Protein AF-A0A7Y3CCX9-F1 (afdb_monomer_lite)

Radius of gyration: 43.21 Å; chains: 1; bounding box: 87×87×78 Å

pLDDT: mean 81.94, std 10.01, range [52.38, 94.69]

Foldseek 3Di:
DDVVVVVVVCVVCVVVVPPDDDPPCPVVVVVVVVVVVVCPPCPDDPPVVVVVVVVVVVVVVCVVVVVVVCPDDLLVVCCVLPVPLVVLVVVVVVVVVVVLVVLVVDDDPVSVVVSVVVVVLVVVLVVLLVVLSVCVSVPHDSVVSVVVSVVSSVVD

Sequence (156 aa):
MKDHDLEILFKKIVPELDREEPMAGHQARFLDKLNSENRRKTGGVSWWKPLAIAASILLMFGLFLGNFSQVLTPDATLADIAPEVTNTEVYFAGVIQEQLSLLQKEDTPEAKKLVADAMDQLAYLEADYNQMRTDLLQGGDYKIILSAMVQNFQMR

Structure (mmCIF, N/CA/C/O backbone):
data_AF-A0A7Y3CCX9-F1
#
_entry.id   AF-A0A7Y3CCX9-F1
#
loop_
_atom_site.group_PDB
_atom_site.id
_atom_site.type_symbol
_atom_site.label_atom_id
_atom_site.label_alt_id
_atom_site.label_comp_id
_atom_site.label_asym_id
_atom_site.label_entity_id
_atom_site.label_seq_id
_atom_site.pdbx_PDB_ins_code
_atom_site.Cartn_x
_atom_site.Cartn_y
_atom_site.Cartn_z
_atom_site.occupancy
_atom_site.B_iso_or_equiv
_atom_site.auth_seq_id
_atom_site.auth_comp_id
_atom_site.auth_asym_id
_atom_site.auth_atom_id
_atom_site.pdbx_PDB_model_num
ATOM 1 N N . MET A 1 1 ? 57.073 -33.901 -34.080 1.00 52.38 1 MET A N 1
ATOM 2 C CA . MET A 1 1 ? 57.775 -35.143 -34.467 1.00 52.38 1 MET A CA 1
ATOM 3 C C . MET A 1 1 ? 58.059 -35.015 -35.946 1.00 52.38 1 MET A C 1
ATOM 5 O O . MET A 1 1 ? 57.142 -34.652 -36.671 1.00 52.38 1 MET A O 1
ATOM 9 N N . LYS A 1 2 ? 59.329 -35.096 -36.347 1.00 58.94 2 LYS A N 1
ATOM 10 C CA . LYS A 1 2 ? 59.740 -34.817 -37.732 1.00 58.94 2 LYS A CA 1
ATOM 11 C C . LYS A 1 2 ? 59.440 -36.065 -38.569 1.00 58.94 2 LYS A C 1
ATOM 13 O O . LYS A 1 2 ? 59.619 -37.161 -38.053 1.00 58.94 2 LYS A O 1
ATOM 18 N N . ASP A 1 3 ? 59.033 -35.922 -39.832 1.00 68.25 3 ASP A N 1
ATOM 19 C CA . ASP A 1 3 ? 58.729 -37.055 -40.737 1.00 68.25 3 ASP A CA 1
ATOM 20 C C . ASP A 1 3 ? 59.848 -38.113 -40.785 1.00 68.25 3 ASP A C 1
ATOM 22 O O . ASP A 1 3 ? 59.603 -39.306 -40.950 1.00 68.25 3 ASP A O 1
ATOM 26 N N . HIS A 1 4 ? 61.084 -37.677 -40.536 1.00 65.12 4 HIS A N 1
ATOM 27 C CA . HIS A 1 4 ? 62.266 -38.522 -40.421 1.00 65.12 4 HIS A CA 1
ATOM 28 C C . HIS A 1 4 ? 62.171 -39.585 -39.309 1.00 65.12 4 HIS A C 1
ATOM 30 O O . HIS A 1 4 ? 62.661 -40.697 -39.486 1.00 65.12 4 HIS A O 1
ATOM 36 N N . ASP A 1 5 ? 61.504 -39.286 -38.190 1.00 79.56 5 ASP A N 1
ATOM 37 C CA . ASP A 1 5 ? 61.336 -40.230 -37.077 1.00 79.56 5 ASP A CA 1
ATOM 38 C C . ASP A 1 5 ? 60.395 -41.384 -37.466 1.00 79.56 5 ASP A C 1
ATOM 40 O O . ASP A 1 5 ? 60.627 -42.536 -37.098 1.00 79.56 5 ASP A O 1
ATOM 44 N N . LEU A 1 6 ? 59.351 -41.091 -38.252 1.00 82.44 6 LEU A N 1
ATOM 45 C CA . LEU A 1 6 ? 58.406 -42.096 -38.750 1.00 82.44 6 LEU A CA 1
ATOM 46 C C . LEU A 1 6 ? 59.052 -43.006 -39.794 1.00 82.44 6 LEU A C 1
ATOM 48 O O . LEU A 1 6 ? 58.834 -44.216 -39.761 1.00 82.44 6 LEU A O 1
ATOM 52 N N . GLU A 1 7 ? 59.873 -42.450 -40.687 1.00 82.56 7 GLU A N 1
ATOM 53 C CA . GLU A 1 7 ? 60.576 -43.235 -41.705 1.00 82.56 7 GLU A CA 1
ATOM 54 C C . GLU A 1 7 ? 61.563 -44.229 -41.069 1.00 82.56 7 GLU A C 1
ATOM 56 O O . GLU A 1 7 ? 61.651 -45.386 -41.490 1.00 82.56 7 GLU A O 1
ATOM 61 N N . ILE A 1 8 ? 62.263 -43.806 -40.010 1.00 85.06 8 ILE A N 1
ATOM 62 C CA . ILE A 1 8 ? 63.173 -44.666 -39.241 1.00 85.06 8 ILE A CA 1
ATOM 63 C C . ILE A 1 8 ? 62.398 -45.785 -38.534 1.00 85.06 8 ILE A C 1
ATOM 65 O O . ILE A 1 8 ? 62.817 -46.945 -38.578 1.00 85.06 8 ILE A O 1
ATOM 69 N N . LEU A 1 9 ? 61.258 -45.465 -37.913 1.00 83.88 9 LEU A N 1
ATOM 70 C CA . LEU A 1 9 ? 60.401 -46.463 -37.269 1.00 83.88 9 LEU A CA 1
ATOM 71 C C . LEU A 1 9 ? 59.870 -47.486 -38.278 1.00 83.88 9 LEU A C 1
ATOM 73 O O . LEU A 1 9 ? 59.980 -48.687 -38.036 1.00 83.88 9 LEU A O 1
ATOM 77 N N . PHE A 1 10 ? 59.368 -47.040 -39.431 1.00 85.56 10 PHE A N 1
ATOM 78 C CA . PHE A 1 10 ? 58.880 -47.943 -40.474 1.00 85.56 10 PHE A CA 1
ATOM 79 C C . PHE A 1 10 ? 59.986 -48.856 -41.009 1.00 85.56 10 PHE A C 1
ATOM 81 O O . PHE A 1 10 ? 59.784 -50.066 -41.072 1.00 85.56 10 PHE A O 1
ATOM 88 N N . LYS A 1 11 ? 61.181 -48.326 -41.309 1.00 83.88 11 LYS A N 1
ATOM 89 C CA . LYS A 1 11 ? 62.324 -49.149 -41.757 1.00 83.88 11 LYS A CA 1
ATOM 90 C C . LYS A 1 11 ? 62.719 -50.223 -40.743 1.00 83.88 11 LYS A C 1
ATOM 92 O O . LYS A 1 11 ? 63.181 -51.287 -41.143 1.00 83.88 11 LYS A O 1
ATOM 97 N N . LYS A 1 12 ? 62.534 -49.956 -39.447 1.00 84.75 12 LYS A N 1
ATOM 98 C CA . LYS A 1 12 ? 62.812 -50.921 -38.379 1.00 84.75 12 LYS A CA 1
ATOM 99 C C . LYS A 1 12 ? 61.725 -51.995 -38.250 1.00 84.75 12 LYS A C 1
ATOM 101 O O . LYS A 1 12 ? 62.056 -53.130 -37.935 1.00 84.75 12 LYS A O 1
ATOM 106 N N . ILE A 1 13 ? 60.460 -51.639 -38.482 1.00 83.19 13 ILE A N 1
ATOM 107 C CA . ILE A 1 13 ? 59.295 -52.501 -38.216 1.00 83.19 13 ILE A CA 1
ATOM 108 C C . ILE A 1 13 ? 58.905 -53.356 -39.433 1.00 83.19 13 ILE A C 1
ATOM 110 O O . ILE A 1 13 ? 58.508 -54.502 -39.260 1.00 83.19 13 ILE A O 1
ATOM 114 N N . VAL A 1 14 ? 59.036 -52.844 -40.662 1.00 81.75 14 VAL A N 1
ATOM 115 C CA . VAL A 1 14 ? 58.663 -53.567 -41.899 1.00 81.75 14 VAL A CA 1
ATOM 116 C C . VAL A 1 14 ? 59.258 -54.986 -41.983 1.00 81.75 14 VAL A C 1
ATOM 118 O O . VAL A 1 14 ? 58.497 -55.910 -42.262 1.00 81.75 14 VAL A O 1
ATOM 121 N N . PRO A 1 15 ? 60.547 -55.221 -41.658 1.00 81.06 15 PRO A N 1
ATOM 122 C CA . PRO A 1 15 ? 61.118 -56.570 -41.677 1.00 81.06 15 PRO A CA 1
ATOM 123 C C . PRO A 1 15 ? 60.478 -57.538 -40.669 1.00 81.06 15 PRO A C 1
ATOM 125 O O . PRO A 1 15 ? 60.575 -58.751 -40.834 1.00 81.06 15 PRO A O 1
ATOM 128 N N . GLU A 1 16 ? 59.860 -57.022 -39.601 1.00 78.44 16 GLU A N 1
ATOM 129 C CA . GLU A 1 16 ? 59.159 -57.821 -38.590 1.00 78.44 16 GLU A CA 1
ATOM 130 C C . GLU A 1 16 ? 57.691 -58.084 -38.958 1.00 78.44 16 GLU A C 1
ATOM 132 O O . GLU A 1 16 ? 57.121 -59.066 -38.481 1.00 78.44 16 GLU A O 1
ATOM 137 N N . LEU A 1 17 ? 57.089 -57.237 -39.803 1.00 76.31 17 LEU A N 1
ATOM 138 C CA . LEU A 1 17 ? 55.698 -57.367 -40.250 1.00 76.31 17 LEU A CA 1
ATOM 139 C C . LEU A 1 17 ? 55.523 -58.440 -41.332 1.00 76.31 17 LEU A C 1
ATOM 141 O O . LEU A 1 17 ? 54.512 -59.136 -41.323 1.00 76.31 17 LEU A O 1
ATOM 145 N N . ASP A 1 18 ? 56.518 -58.632 -42.200 1.00 73.50 18 ASP A N 1
ATOM 146 C CA . ASP A 1 18 ? 56.492 -59.616 -43.300 1.00 73.50 18 ASP A CA 1
ATOM 147 C C . ASP A 1 18 ? 56.848 -61.050 -42.849 1.00 73.50 18 ASP A C 1
ATOM 149 O O . ASP A 1 18 ? 57.509 -61.809 -43.559 1.00 73.50 18 ASP A O 1
ATOM 153 N N . ARG A 1 19 ? 56.438 -61.448 -41.637 1.00 77.50 19 ARG A N 1
ATOM 154 C CA . ARG A 1 19 ? 56.675 -62.812 -41.125 1.00 77.50 19 ARG A CA 1
ATOM 155 C C . ARG A 1 19 ? 55.607 -63.816 -41.542 1.00 77.50 19 ARG A C 1
ATOM 157 O O . ARG A 1 19 ? 55.938 -64.975 -41.775 1.00 77.50 19 ARG A O 1
ATOM 164 N N . GLU A 1 20 ? 54.347 -63.394 -41.600 1.00 80.88 20 GLU A N 1
ATOM 165 C CA . GLU A 1 20 ? 53.208 -64.278 -41.852 1.00 80.88 20 GLU A CA 1
ATOM 166 C C . GLU A 1 20 ? 52.138 -63.573 -42.690 1.00 80.88 20 GLU A C 1
ATOM 168 O O . GLU A 1 20 ? 51.823 -62.404 -42.468 1.00 80.88 20 GLU A O 1
ATOM 173 N N . GLU A 1 21 ? 51.534 -64.306 -43.626 1.00 81.81 21 GLU A N 1
ATOM 174 C CA . GLU A 1 21 ? 50.381 -63.824 -44.385 1.00 81.81 21 GLU A CA 1
ATOM 175 C C . GLU A 1 21 ? 49.067 -64.140 -43.651 1.00 81.81 21 GLU A C 1
ATOM 177 O O . GLU A 1 21 ? 48.923 -65.202 -43.034 1.00 81.81 21 GLU A O 1
ATOM 182 N N . PRO A 1 22 ? 48.060 -63.252 -43.721 1.00 85.06 22 PRO A N 1
ATOM 183 C CA . PRO A 1 22 ? 46.769 -63.518 -43.112 1.00 85.06 22 PRO A CA 1
ATOM 184 C C . PRO A 1 22 ? 46.084 -64.717 -43.779 1.00 85.06 22 PRO A C 1
ATOM 186 O O . PRO A 1 22 ? 46.143 -64.902 -44.993 1.00 85.06 22 PRO A O 1
ATOM 189 N N . MET A 1 23 ? 45.337 -65.495 -42.988 1.00 87.12 23 MET A N 1
ATOM 190 C CA . MET A 1 23 ? 44.528 -66.595 -43.523 1.00 87.12 23 MET A CA 1
ATOM 191 C C . MET A 1 23 ? 43.589 -66.106 -44.633 1.00 87.12 23 MET A C 1
ATOM 193 O O . MET A 1 23 ? 42.998 -65.021 -44.531 1.00 87.12 23 MET A O 1
ATOM 197 N N . ALA A 1 24 ? 43.359 -66.963 -45.631 1.00 89.88 24 ALA A N 1
ATOM 198 C CA . ALA A 1 24 ? 42.424 -66.698 -46.717 1.00 89.88 24 ALA A CA 1
ATOM 199 C C . ALA A 1 24 ? 41.069 -66.162 -46.200 1.00 89.88 24 ALA A C 1
ATOM 201 O O . ALA A 1 24 ? 40.533 -66.582 -45.165 1.00 89.88 24 ALA A O 1
ATOM 202 N N . GLY A 1 25 ? 40.526 -65.167 -46.906 1.00 90.06 25 GLY A N 1
ATOM 203 C CA . GLY A 1 25 ? 39.260 -64.518 -46.549 1.00 90.06 25 GLY A CA 1
ATOM 204 C C . GLY A 1 25 ? 39.336 -63.491 -45.409 1.00 90.06 25 GLY A C 1
ATOM 205 O O . GLY A 1 25 ? 38.292 -63.009 -44.972 1.00 90.06 25 GLY A O 1
ATOM 206 N N . HIS A 1 26 ? 40.530 -63.117 -44.930 1.00 92.56 26 HIS A N 1
ATOM 207 C CA . HIS A 1 26 ? 40.707 -62.066 -43.916 1.00 92.56 26 HIS A CA 1
ATOM 208 C C . HIS A 1 26 ? 40.011 -60.747 -44.287 1.00 92.56 26 HIS A C 1
ATOM 210 O O . HIS A 1 26 ? 39.270 -60.197 -43.475 1.00 92.56 26 H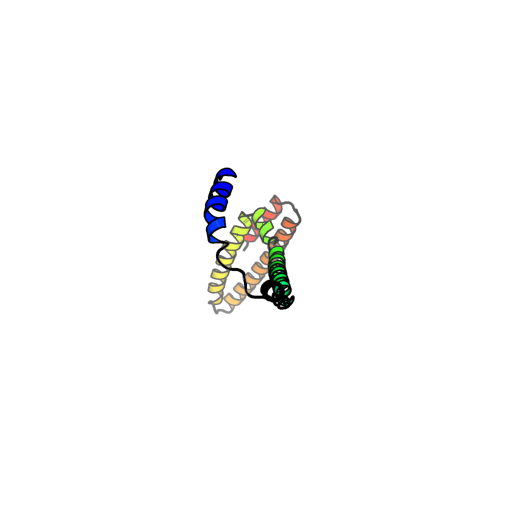IS A O 1
ATOM 216 N N . GLN A 1 27 ? 40.181 -60.276 -45.527 1.00 91.75 27 GLN A N 1
ATOM 217 C CA . GLN A 1 27 ? 39.561 -59.034 -46.002 1.00 91.75 27 GLN A CA 1
ATOM 218 C C . GLN A 1 27 ? 38.028 -59.074 -45.911 1.00 91.75 27 GLN A C 1
ATOM 220 O O . GLN A 1 27 ? 37.414 -58.097 -45.490 1.00 91.75 27 GLN A O 1
ATOM 225 N N . ALA A 1 28 ? 37.411 -60.211 -46.248 1.00 93.06 28 ALA A N 1
ATOM 226 C CA . ALA A 1 28 ? 35.963 -60.376 -46.161 1.00 93.06 28 ALA A CA 1
ATOM 227 C C . ALA A 1 28 ? 35.474 -60.307 -44.704 1.00 93.06 28 ALA A C 1
ATOM 229 O O . ALA A 1 28 ? 34.527 -59.581 -44.412 1.00 93.06 28 ALA A O 1
ATOM 230 N N . ARG A 1 29 ? 36.163 -60.988 -43.773 1.00 92.19 29 ARG A N 1
ATOM 231 C CA . ARG A 1 29 ? 35.840 -60.933 -42.332 1.00 92.19 29 ARG A CA 1
ATOM 232 C C . ARG A 1 29 ? 36.049 -59.538 -41.741 1.00 92.19 29 ARG A C 1
ATOM 234 O O . ARG A 1 29 ? 35.266 -59.105 -40.901 1.00 92.19 29 ARG A O 1
ATOM 241 N N . PHE A 1 30 ? 37.093 -58.834 -42.179 1.00 91.94 30 PHE A N 1
ATOM 242 C CA . PHE A 1 30 ? 37.361 -57.461 -41.757 1.00 91.94 30 PHE A CA 1
ATOM 243 C C . PHE A 1 30 ? 36.244 -56.510 -42.203 1.00 91.94 30 PHE A C 1
ATOM 245 O O . PHE A 1 30 ? 35.728 -55.753 -41.384 1.00 91.94 30 PHE A O 1
ATOM 252 N N . LEU A 1 31 ? 35.830 -56.588 -43.472 1.00 90.31 31 LEU A N 1
ATOM 253 C CA . LEU A 1 31 ? 34.732 -55.778 -44.009 1.00 90.31 31 LEU A CA 1
ATOM 254 C C . LEU A 1 31 ? 33.402 -56.074 -43.312 1.00 90.31 31 LEU A C 1
ATOM 256 O O . LEU A 1 31 ? 32.663 -55.144 -42.992 1.00 90.31 31 LEU A O 1
ATOM 260 N N . ASP A 1 32 ? 33.106 -57.344 -43.042 1.00 91.00 32 ASP A N 1
ATOM 261 C CA . ASP A 1 32 ? 31.891 -57.731 -42.322 1.00 91.00 32 AS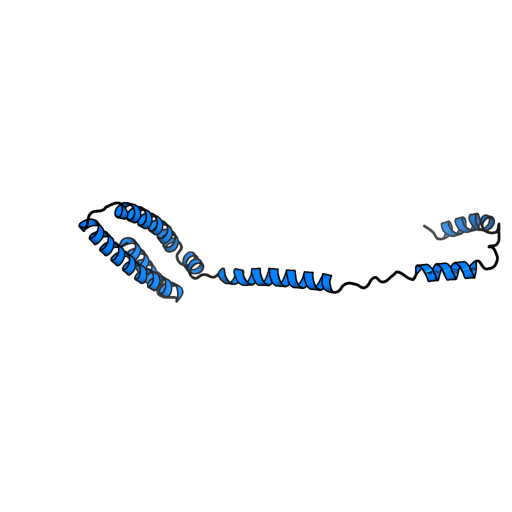P A CA 1
ATOM 262 C C . ASP A 1 32 ? 31.878 -57.158 -40.895 1.00 91.00 32 ASP A C 1
ATOM 264 O O . ASP A 1 32 ? 30.917 -56.497 -40.490 1.00 91.00 32 ASP A O 1
ATOM 268 N N . LYS A 1 33 ? 32.999 -57.276 -40.166 1.00 87.19 33 LYS A N 1
ATOM 269 C CA . LYS A 1 33 ? 33.137 -56.698 -38.822 1.00 87.19 33 LYS A CA 1
ATOM 270 C C . LYS A 1 33 ? 33.011 -55.171 -38.838 1.00 87.19 33 LYS A C 1
ATOM 272 O O . LYS A 1 33 ? 32.243 -54.628 -38.042 1.00 87.19 33 LYS A O 1
ATOM 277 N N . LEU A 1 34 ? 33.682 -54.490 -39.771 1.00 86.00 34 LEU A N 1
ATOM 278 C CA . LEU A 1 34 ? 33.627 -53.030 -39.927 1.00 86.00 34 LEU A CA 1
ATOM 279 C C . LEU A 1 34 ? 32.195 -52.531 -40.187 1.00 86.00 34 LEU A C 1
ATOM 281 O O . LEU A 1 34 ? 31.760 -51.520 -39.631 1.00 86.00 34 LEU A O 1
ATOM 285 N N . ASN A 1 35 ? 31.440 -53.258 -41.008 1.00 82.88 35 ASN A N 1
ATOM 286 C CA . ASN A 1 35 ? 30.054 -52.920 -41.320 1.00 82.88 35 ASN A CA 1
ATOM 287 C C . ASN A 1 35 ? 29.085 -53.281 -40.182 1.00 82.88 35 ASN A C 1
ATOM 289 O O . ASN A 1 35 ? 28.045 -52.634 -40.033 1.00 82.88 35 ASN A O 1
ATOM 293 N N . SER A 1 36 ? 29.413 -54.283 -39.362 1.00 76.94 36 SER A N 1
ATOM 294 C CA . SER A 1 36 ? 28.603 -54.671 -38.203 1.00 76.94 36 SER A CA 1
ATOM 295 C C . SER A 1 36 ? 28.672 -53.649 -37.057 1.00 76.94 36 SER A C 1
ATOM 297 O O . SER A 1 36 ? 27.637 -53.331 -36.468 1.00 76.94 36 SER A O 1
ATOM 299 N N . GLU A 1 37 ? 29.842 -53.054 -36.792 1.00 67.75 37 GLU A N 1
ATOM 300 C CA . GLU A 1 37 ? 30.020 -52.061 -35.717 1.00 67.75 37 GLU A CA 1
ATOM 301 C C . GLU A 1 37 ? 29.442 -50.676 -36.056 1.00 67.75 37 GLU A C 1
ATOM 303 O O . GLU A 1 37 ? 29.051 -49.928 -35.158 1.00 67.75 37 GLU A O 1
ATOM 308 N N . ASN A 1 38 ? 29.286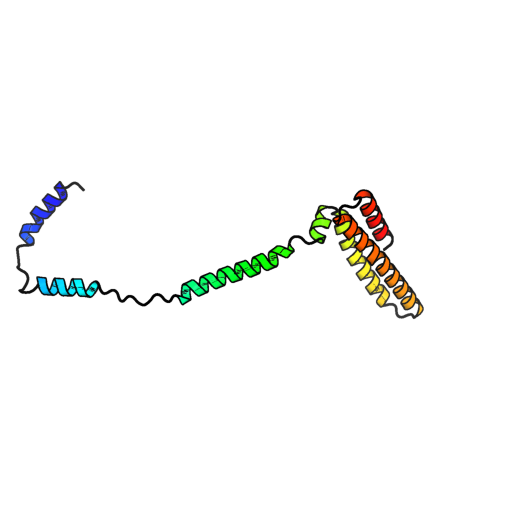 -50.345 -37.343 1.00 61.38 38 ASN A N 1
ATOM 309 C CA . ASN A 1 38 ? 28.642 -49.096 -37.770 1.00 61.38 38 ASN A CA 1
ATOM 310 C C . ASN A 1 38 ? 27.118 -49.073 -37.566 1.00 61.38 38 ASN A C 1
ATOM 312 O O . ASN A 1 38 ? 26.486 -48.027 -37.725 1.00 61.38 38 ASN A O 1
ATOM 316 N N . ARG A 1 39 ? 26.501 -50.182 -37.143 1.00 61.12 39 ARG A N 1
ATOM 317 C CA . ARG A 1 39 ? 25.095 -50.193 -36.722 1.00 61.12 39 ARG A CA 1
ATOM 318 C C . ARG A 1 39 ? 24.979 -49.825 -35.245 1.00 61.12 39 ARG A C 1
ATOM 320 O O . ARG A 1 39 ? 24.596 -50.645 -34.410 1.00 61.12 39 ARG A O 1
ATOM 327 N N . ARG A 1 40 ? 25.259 -48.564 -34.901 1.00 61.59 40 ARG A N 1
ATOM 328 C CA . ARG A 1 40 ? 24.801 -48.023 -33.612 1.00 61.59 40 ARG A CA 1
ATOM 329 C C . ARG A 1 40 ? 23.280 -48.146 -33.585 1.00 61.59 40 ARG A C 1
ATOM 331 O O . ARG A 1 40 ? 22.606 -47.580 -34.441 1.00 61.59 40 ARG A O 1
ATOM 338 N N . LYS A 1 41 ? 22.727 -48.894 -32.625 1.00 61.81 41 LYS A N 1
ATOM 339 C CA . LYS A 1 41 ? 21.277 -48.931 -32.402 1.00 61.81 41 LYS A CA 1
ATOM 340 C C . LYS A 1 41 ? 20.822 -47.504 -32.101 1.00 61.81 41 LYS A C 1
ATOM 342 O O . LYS A 1 41 ? 21.069 -46.996 -31.010 1.00 61.81 41 LYS A O 1
ATOM 347 N N . THR A 1 42 ? 20.178 -46.848 -33.060 1.00 58.16 42 THR A N 1
ATOM 348 C CA . THR A 1 42 ? 19.516 -45.562 -32.845 1.00 58.16 42 THR A CA 1
ATOM 349 C C . THR A 1 42 ? 18.267 -45.827 -32.014 1.00 58.16 42 THR A C 1
ATOM 351 O O . THR A 1 42 ? 17.175 -46.020 -32.547 1.00 58.16 42 THR A O 1
ATOM 354 N N . GLY A 1 43 ? 18.430 -45.922 -30.693 1.00 63.09 43 GLY A N 1
ATOM 355 C CA . GLY A 1 43 ? 17.296 -45.855 -29.780 1.00 63.09 43 GLY A CA 1
ATOM 356 C C . GLY A 1 43 ? 16.584 -44.529 -30.024 1.00 63.09 43 GLY A C 1
ATOM 357 O O . GLY A 1 43 ? 17.214 -43.477 -29.933 1.00 63.09 43 GLY A O 1
ATOM 358 N N . GLY A 1 44 ? 15.310 -44.588 -30.417 1.00 64.62 44 GLY A N 1
ATOM 359 C CA . GLY A 1 44 ? 14.529 -43.411 -30.785 1.00 64.62 44 GLY A CA 1
ATOM 360 C C . GLY A 1 44 ? 14.594 -42.346 -29.693 1.00 64.62 44 GLY A C 1
ATOM 361 O O . GLY A 1 44 ? 14.343 -42.625 -28.519 1.00 64.62 44 GLY A O 1
ATOM 362 N N . VAL A 1 45 ? 14.961 -41.122 -30.072 1.00 67.56 45 VAL A N 1
ATOM 363 C CA . VAL A 1 45 ? 14.985 -39.994 -29.141 1.00 67.56 45 VAL A CA 1
ATOM 364 C C . VAL A 1 45 ? 13.545 -39.710 -28.722 1.00 67.56 45 VAL A C 1
ATOM 366 O O . VAL A 1 45 ? 12.705 -39.352 -29.544 1.00 67.56 45 VAL A O 1
ATOM 369 N N . SER A 1 46 ? 13.247 -39.900 -27.437 1.00 75.56 46 SER A N 1
ATOM 370 C CA . SER A 1 46 ? 11.918 -39.635 -26.889 1.00 75.56 46 SER A CA 1
ATOM 371 C C . SER A 1 46 ? 11.680 -38.126 -26.805 1.00 75.56 46 SER A C 1
ATOM 373 O O . SER A 1 46 ? 12.173 -37.458 -25.893 1.00 75.56 46 SER A O 1
ATOM 375 N N . TRP A 1 47 ? 10.911 -37.597 -27.759 1.00 81.50 47 TRP A N 1
ATOM 376 C CA . TRP A 1 47 ? 10.510 -36.184 -27.863 1.00 81.50 47 TRP A CA 1
ATOM 377 C C . TRP A 1 47 ? 9.729 -35.656 -26.648 1.00 81.50 47 TRP A C 1
ATOM 379 O O . TRP A 1 47 ? 9.600 -34.449 -26.467 1.00 81.50 47 TRP A O 1
ATOM 389 N N . TRP A 1 48 ? 9.272 -36.542 -25.764 1.00 80.31 48 TRP A N 1
ATOM 390 C CA . TRP A 1 48 ? 8.589 -36.178 -24.525 1.00 80.31 48 TRP A CA 1
ATOM 391 C C . TRP A 1 48 ? 9.520 -35.512 -23.507 1.00 80.31 48 TRP A C 1
ATOM 393 O O . TRP A 1 48 ? 9.091 -34.633 -22.764 1.00 80.31 48 TRP A O 1
ATOM 403 N N . LYS A 1 49 ? 10.808 -35.884 -23.491 1.00 82.19 49 LYS A N 1
ATOM 404 C CA . LYS A 1 49 ? 11.796 -35.315 -22.560 1.00 82.19 49 LYS A CA 1
ATOM 405 C C . LYS A 1 49 ? 12.056 -33.818 -22.801 1.00 82.19 49 LYS A C 1
ATOM 407 O O . LYS A 1 49 ? 11.921 -33.059 -21.845 1.00 82.19 49 LYS A O 1
ATOM 412 N N . PRO A 1 50 ? 12.381 -33.351 -24.026 1.00 85.94 50 PRO A N 1
ATOM 413 C CA . PRO A 1 50 ? 12.553 -31.918 -24.275 1.00 85.94 50 PRO A CA 1
ATOM 414 C C . PRO A 1 50 ? 11.241 -31.130 -24.137 1.00 85.94 50 PRO A C 1
ATOM 416 O O . PRO A 1 50 ? 11.268 -29.992 -23.674 1.00 85.94 50 PRO A O 1
ATOM 419 N N . LEU A 1 51 ? 10.092 -31.735 -24.463 1.00 88.88 51 LEU A N 1
ATOM 420 C CA . LEU A 1 51 ? 8.787 -31.086 -24.319 1.00 88.88 51 LEU A CA 1
ATOM 421 C C . LEU A 1 51 ? 8.439 -30.794 -22.850 1.00 88.88 51 LEU A C 1
ATOM 423 O O . LEU A 1 51 ? 8.000 -29.691 -22.531 1.00 88.88 51 LEU A O 1
ATOM 427 N N . ALA A 1 52 ? 8.684 -31.752 -21.951 1.00 89.56 52 ALA A N 1
ATOM 428 C CA . ALA A 1 52 ? 8.454 -31.568 -20.518 1.00 89.56 52 ALA A CA 1
ATOM 429 C C . ALA A 1 52 ? 9.334 -30.452 -19.925 1.00 89.56 52 ALA A C 1
ATOM 431 O O . ALA A 1 52 ? 8.858 -29.663 -19.111 1.00 89.56 52 ALA A O 1
ATOM 432 N N . ILE A 1 53 ? 10.589 -30.344 -20.381 1.00 90.12 53 ILE A N 1
ATOM 433 C CA . ILE A 1 53 ? 11.523 -29.289 -19.954 1.00 90.12 53 ILE A CA 1
ATOM 434 C C . ILE A 1 53 ? 11.035 -27.907 -20.415 1.00 90.12 53 ILE A C 1
ATOM 436 O O . ILE A 1 53 ? 11.034 -26.956 -19.634 1.00 90.12 53 ILE A O 1
ATOM 440 N N . ALA A 1 54 ? 10.580 -27.782 -21.664 1.00 91.88 54 ALA A N 1
ATOM 441 C CA . ALA A 1 54 ? 10.037 -26.520 -22.168 1.00 91.88 54 ALA A CA 1
ATOM 442 C C . ALA A 1 54 ? 8.782 -26.089 -21.387 1.00 91.88 54 ALA A C 1
ATOM 444 O O . ALA A 1 54 ? 8.663 -24.926 -20.997 1.00 91.88 54 ALA A O 1
ATOM 445 N N . ALA A 1 55 ? 7.882 -27.035 -21.097 1.00 92.44 55 ALA A N 1
ATOM 446 C CA . ALA A 1 55 ? 6.680 -26.776 -20.312 1.00 92.44 55 ALA A CA 1
ATOM 447 C C . ALA A 1 55 ? 7.006 -26.311 -18.882 1.00 92.44 55 ALA A C 1
ATOM 449 O O . ALA A 1 55 ? 6.398 -25.353 -18.410 1.00 92.44 55 ALA A O 1
ATOM 450 N N . SER A 1 56 ? 7.992 -26.919 -18.208 1.00 94.06 56 SER A N 1
ATOM 451 C CA . SER A 1 56 ? 8.380 -26.492 -16.856 1.00 94.06 56 SER A CA 1
ATOM 452 C C . SER A 1 56 ? 8.975 -25.084 -16.830 1.00 94.06 56 SER A C 1
ATOM 454 O O . SER A 1 56 ? 8.699 -24.324 -15.906 1.00 94.06 56 SER A O 1
ATOM 456 N N . ILE A 1 57 ? 9.753 -24.714 -17.855 1.00 94.62 57 ILE A N 1
ATOM 457 C CA . ILE A 1 57 ? 10.324 -23.365 -17.975 1.00 94.62 57 ILE A CA 1
ATOM 458 C C . ILE A 1 57 ? 9.204 -22.339 -18.180 1.00 94.62 57 ILE A C 1
ATOM 460 O O . ILE A 1 57 ? 9.155 -21.341 -17.465 1.00 94.62 57 ILE A O 1
ATOM 464 N N . LEU A 1 58 ? 8.269 -22.600 -19.099 1.00 94.69 58 LEU A N 1
ATOM 465 C CA . LEU A 1 58 ? 7.123 -21.715 -19.334 1.00 94.69 58 LEU A CA 1
ATOM 466 C C . LEU A 1 58 ? 6.234 -21.566 -18.099 1.00 94.69 58 LEU A C 1
ATOM 468 O O . LEU A 1 58 ? 5.782 -20.463 -17.813 1.00 94.69 58 LEU A O 1
ATOM 472 N N . LEU A 1 59 ? 6.012 -22.647 -17.350 1.00 93.00 59 LEU A N 1
ATOM 473 C CA . LEU A 1 59 ? 5.228 -22.614 -16.116 1.00 93.00 59 LEU A CA 1
ATOM 474 C C . LEU A 1 59 ? 5.935 -21.760 -15.052 1.00 93.00 59 LEU A C 1
ATOM 476 O O . LEU A 1 59 ? 5.307 -20.898 -14.443 1.00 93.00 59 LEU A O 1
ATOM 480 N N . MET A 1 60 ? 7.252 -21.919 -14.893 1.00 90.50 60 MET A N 1
ATOM 481 C CA . MET A 1 60 ? 8.051 -21.104 -13.973 1.00 90.50 60 MET A CA 1
ATOM 482 C C . MET A 1 60 ? 8.011 -19.615 -14.343 1.00 90.50 60 MET A C 1
ATOM 484 O O . MET A 1 60 ? 7.758 -18.780 -13.478 1.00 90.50 60 MET A O 1
ATOM 488 N N . PHE A 1 61 ? 8.196 -19.278 -15.624 1.00 91.19 61 PHE A N 1
ATOM 489 C CA . PHE A 1 61 ? 8.087 -17.895 -16.099 1.00 91.19 61 PHE A CA 1
ATOM 490 C C . PHE A 1 61 ? 6.663 -17.344 -15.981 1.00 91.19 61 PHE A C 1
ATOM 492 O O . PHE A 1 61 ? 6.499 -16.188 -15.608 1.00 91.19 61 PHE A O 1
ATOM 499 N N . GLY A 1 62 ? 5.639 -18.153 -16.253 1.00 87.56 62 GLY A N 1
ATOM 500 C CA . GLY A 1 62 ? 4.237 -17.758 -16.121 1.00 87.56 62 GLY A CA 1
ATOM 501 C C . GLY A 1 62 ? 3.853 -17.444 -14.676 1.00 87.56 62 GLY A C 1
ATOM 502 O O . GLY A 1 62 ? 3.236 -16.414 -14.420 1.00 87.56 62 GLY A O 1
ATOM 503 N N . LEU A 1 63 ? 4.277 -18.278 -13.720 1.00 83.44 63 LEU A N 1
ATOM 504 C CA . LEU A 1 63 ? 4.090 -18.006 -12.292 1.00 83.44 63 LEU A CA 1
ATOM 505 C C . LEU A 1 63 ? 4.893 -16.783 -11.843 1.00 83.44 63 LEU A C 1
ATOM 507 O O . LEU A 1 63 ? 4.371 -15.952 -11.104 1.00 83.44 63 LEU A O 1
ATOM 511 N N . PHE A 1 64 ? 6.138 -16.647 -12.302 1.00 80.56 64 PHE A N 1
ATOM 512 C CA . PHE A 1 64 ? 6.990 -15.518 -11.944 1.00 80.56 64 PHE A CA 1
ATOM 513 C C . PHE A 1 64 ? 6.424 -14.189 -12.460 1.00 80.56 64 PHE A C 1
ATOM 515 O O . PHE A 1 64 ? 6.218 -13.272 -11.672 1.00 80.56 64 PHE A O 1
ATOM 522 N N . LEU A 1 65 ? 6.089 -14.094 -13.751 1.00 78.88 65 LEU A N 1
ATOM 523 C CA . LEU A 1 65 ? 5.488 -12.893 -14.341 1.00 78.88 65 LEU A CA 1
ATOM 524 C C . LEU A 1 65 ? 4.098 -12.601 -13.764 1.00 78.88 65 LEU A C 1
ATOM 526 O O . LEU A 1 65 ? 3.787 -11.441 -13.509 1.00 78.88 65 LEU A O 1
ATOM 530 N N . GLY A 1 66 ? 3.295 -13.638 -13.500 1.00 75.19 66 GLY A N 1
ATOM 531 C CA . GLY A 1 66 ? 1.975 -13.494 -12.883 1.00 75.19 66 GLY A CA 1
ATOM 532 C C . GLY A 1 66 ? 2.014 -12.889 -11.476 1.00 75.19 66 GLY A C 1
ATOM 533 O O . GLY A 1 66 ? 1.105 -12.151 -11.115 1.00 75.19 66 GLY A O 1
ATOM 534 N N . ASN A 1 67 ? 3.078 -13.141 -10.704 1.00 66.50 67 ASN A N 1
ATOM 535 C CA . ASN A 1 67 ? 3.291 -12.508 -9.396 1.00 66.50 67 ASN A CA 1
ATOM 536 C C . ASN A 1 67 ? 4.067 -11.178 -9.499 1.00 66.50 67 ASN A C 1
ATOM 538 O O . ASN A 1 67 ? 3.935 -10.317 -8.634 1.00 66.50 67 ASN A O 1
ATOM 542 N N . PHE A 1 68 ? 4.860 -10.968 -10.555 1.00 62.72 68 PHE A N 1
ATOM 543 C CA . PHE A 1 68 ? 5.654 -9.747 -10.734 1.00 62.72 68 PHE A CA 1
ATOM 544 C C . PHE A 1 68 ? 4.795 -8.509 -11.046 1.00 62.72 68 PHE A C 1
ATOM 546 O O . PHE A 1 68 ? 5.150 -7.396 -10.665 1.00 62.72 68 PHE A O 1
ATOM 553 N N . SER A 1 69 ? 3.626 -8.677 -11.673 1.00 56.22 69 SER A N 1
ATOM 554 C CA . SER A 1 69 ? 2.694 -7.566 -11.929 1.00 56.22 69 SER A CA 1
ATOM 555 C C . SER A 1 69 ? 2.089 -6.941 -10.662 1.00 56.22 69 SER A C 1
ATOM 557 O O . SER A 1 69 ? 1.447 -5.900 -10.763 1.00 56.22 69 SER A O 1
ATOM 559 N N . GLN A 1 70 ? 2.301 -7.527 -9.478 1.00 55.19 70 GLN A N 1
ATOM 560 C CA . GLN A 1 70 ? 1.850 -6.963 -8.200 1.00 55.19 70 GLN A CA 1
ATOM 561 C C . GLN A 1 70 ? 2.874 -6.020 -7.542 1.00 55.19 70 GLN A C 1
ATOM 563 O O . GLN A 1 70 ? 2.601 -5.508 -6.466 1.00 55.19 70 GLN A O 1
ATOM 568 N N . VAL A 1 71 ? 4.041 -5.768 -8.149 1.00 53.69 71 VAL A N 1
ATOM 569 C CA . VAL A 1 71 ? 5.107 -4.954 -7.519 1.00 53.69 71 VAL A CA 1
ATOM 570 C C . VAL A 1 71 ? 4.835 -3.438 -7.592 1.00 53.69 71 VAL A C 1
ATOM 572 O O . VAL A 1 71 ? 5.451 -2.665 -6.870 1.00 53.69 71 VAL A O 1
ATOM 575 N N . LEU A 1 72 ? 3.870 -2.996 -8.402 1.00 53.69 72 LEU A N 1
ATOM 576 C CA . LEU A 1 72 ? 3.424 -1.598 -8.468 1.00 53.69 72 LEU A CA 1
ATOM 577 C C . LEU A 1 72 ? 2.059 -1.461 -7.788 1.00 53.69 72 LEU A C 1
ATOM 579 O O . LEU A 1 72 ? 1.046 -1.229 -8.449 1.00 53.69 72 LEU A O 1
ATOM 583 N N . THR A 1 73 ? 2.001 -1.666 -6.473 1.00 63.16 73 THR A N 1
ATOM 584 C CA . THR A 1 73 ? 0.788 -1.326 -5.726 1.00 63.16 73 THR A CA 1
ATOM 585 C C . THR A 1 73 ? 0.706 0.192 -5.506 1.00 63.16 73 THR A C 1
ATOM 587 O O . THR A 1 73 ? 1.735 0.864 -5.372 1.00 63.16 73 THR A O 1
ATOM 590 N N . PRO A 1 74 ? -0.514 0.751 -5.435 1.00 63.88 74 PRO A N 1
ATOM 591 C CA . PRO A 1 74 ? -0.759 2.118 -4.966 1.00 63.88 74 PRO A CA 1
ATOM 592 C C . PRO A 1 74 ? -0.039 2.454 -3.648 1.00 63.88 74 PRO A C 1
ATOM 594 O O . PRO A 1 74 ? 0.410 3.577 -3.450 1.00 63.88 74 PRO A O 1
ATOM 597 N N . ASP A 1 75 ? 0.136 1.464 -2.771 1.00 64.81 75 ASP A N 1
ATOM 598 C CA . ASP A 1 75 ? 0.818 1.640 -1.485 1.00 64.81 75 ASP A CA 1
ATOM 599 C C . ASP A 1 75 ? 2.340 1.802 -1.645 1.00 64.81 75 ASP A C 1
ATOM 601 O O . ASP A 1 75 ? 2.951 2.600 -0.939 1.00 64.81 75 ASP A O 1
ATOM 605 N N . ALA A 1 76 ? 2.962 1.118 -2.615 1.00 64.44 76 ALA A N 1
ATOM 606 C CA . ALA A 1 76 ? 4.383 1.309 -2.923 1.00 64.44 76 ALA A CA 1
ATOM 607 C C . ALA A 1 76 ? 4.653 2.711 -3.497 1.00 64.44 76 ALA A C 1
ATOM 609 O O . ALA A 1 76 ? 5.639 3.353 -3.151 1.00 64.44 76 ALA A O 1
ATOM 610 N N . THR A 1 77 ? 3.734 3.217 -4.324 1.00 70.56 77 THR A N 1
ATOM 611 C CA . THR A 1 77 ? 3.819 4.584 -4.864 1.00 70.56 77 THR A CA 1
ATOM 612 C C . THR A 1 77 ? 3.546 5.645 -3.798 1.00 70.56 77 THR A C 1
ATOM 614 O O . THR A 1 77 ? 4.211 6.678 -3.794 1.00 70.56 77 THR A O 1
ATOM 617 N N . LEU A 1 78 ? 2.636 5.395 -2.853 1.00 75.69 78 LEU A N 1
ATOM 618 C CA . LEU A 1 78 ? 2.413 6.291 -1.717 1.00 75.69 78 LEU A CA 1
ATOM 619 C C . LEU A 1 78 ? 3.626 6.353 -0.778 1.00 75.69 78 LEU A C 1
ATOM 621 O O . LEU A 1 78 ? 3.986 7.443 -0.342 1.00 75.69 78 LEU A O 1
ATOM 625 N N . ALA A 1 79 ? 4.275 5.219 -0.505 1.00 78.12 79 ALA A N 1
ATOM 626 C CA . ALA A 1 79 ? 5.477 5.166 0.325 1.00 78.12 79 ALA A CA 1
ATOM 627 C C . ALA A 1 79 ? 6.647 5.962 -0.281 1.00 78.12 79 ALA A C 1
ATOM 629 O O . ALA A 1 79 ? 7.380 6.627 0.454 1.00 78.12 79 ALA A O 1
ATOM 630 N N . ASP A 1 80 ? 6.783 5.949 -1.610 1.00 78.50 80 ASP A N 1
ATOM 631 C CA . ASP A 1 80 ? 7.782 6.747 -2.330 1.00 78.50 80 ASP A CA 1
ATOM 632 C C . ASP A 1 80 ? 7.460 8.253 -2.305 1.00 78.50 80 ASP A C 1
ATOM 634 O O . ASP A 1 80 ? 8.364 9.084 -2.203 1.00 78.50 80 ASP A O 1
ATOM 638 N N . ILE A 1 81 ? 6.176 8.618 -2.399 1.00 75.94 81 ILE A N 1
ATOM 639 C CA . ILE A 1 81 ? 5.722 10.017 -2.462 1.00 75.94 81 ILE A CA 1
ATOM 640 C C . ILE A 1 81 ? 5.670 10.658 -1.067 1.00 75.94 81 ILE A C 1
ATOM 642 O O . ILE A 1 81 ? 6.054 11.815 -0.911 1.00 75.94 81 ILE A O 1
ATOM 646 N N . ALA A 1 82 ? 5.200 9.924 -0.059 1.00 78.06 82 ALA A N 1
ATOM 647 C CA . ALA A 1 82 ? 4.897 10.416 1.283 1.00 78.06 82 ALA A CA 1
ATOM 648 C C . ALA A 1 82 ? 5.281 9.385 2.369 1.00 78.06 82 ALA A C 1
ATOM 650 O O . ALA A 1 82 ? 4.413 8.805 3.035 1.00 78.06 82 ALA A O 1
ATOM 651 N N . PRO A 1 83 ? 6.587 9.171 2.611 1.00 79.50 83 PRO A N 1
ATOM 652 C CA . PRO A 1 83 ? 7.060 8.163 3.561 1.00 79.50 83 PRO A CA 1
ATOM 653 C C . PRO A 1 83 ? 6.594 8.434 5.000 1.00 79.50 83 PRO A C 1
ATOM 655 O O . PRO A 1 83 ? 6.313 7.506 5.756 1.00 79.50 83 PRO A O 1
ATOM 658 N N . GLU A 1 84 ? 6.463 9.706 5.388 1.00 76.12 84 GLU A N 1
ATOM 659 C CA . GLU A 1 84 ? 5.991 10.102 6.722 1.00 76.12 84 GLU A CA 1
ATOM 660 C C . GLU A 1 84 ? 4.543 9.664 6.981 1.00 76.12 84 GLU A C 1
ATOM 662 O O . GLU A 1 84 ? 4.224 9.212 8.080 1.00 76.12 84 GLU A O 1
ATOM 667 N N . VAL A 1 85 ? 3.683 9.730 5.960 1.00 78.81 85 VAL A N 1
ATOM 668 C CA . VAL A 1 85 ? 2.283 9.294 6.048 1.00 78.81 85 VAL A CA 1
ATOM 669 C C . VAL A 1 85 ? 2.200 7.786 6.251 1.00 78.81 85 VAL A C 1
ATOM 671 O O . VAL A 1 85 ? 1.518 7.334 7.167 1.00 78.81 85 VAL A O 1
ATOM 674 N N . THR A 1 86 ? 2.968 7.026 5.470 1.00 79.94 86 THR A N 1
ATOM 675 C CA . THR A 1 86 ? 3.009 5.557 5.565 1.00 79.94 86 THR A CA 1
ATOM 676 C C . THR A 1 86 ? 3.506 5.101 6.942 1.00 79.94 86 THR A C 1
ATOM 678 O O . THR A 1 86 ? 2.934 4.215 7.572 1.00 79.94 86 THR A O 1
ATOM 681 N N . ASN A 1 87 ? 4.556 5.741 7.468 1.00 78.69 87 ASN A N 1
ATOM 682 C CA . ASN A 1 87 ? 5.067 5.431 8.807 1.00 78.69 87 ASN A CA 1
ATOM 683 C C . ASN A 1 87 ? 4.031 5.722 9.906 1.00 78.69 87 ASN A C 1
ATOM 685 O O . ASN A 1 87 ? 3.945 4.998 10.900 1.00 78.69 87 ASN A O 1
ATOM 689 N N . THR A 1 88 ? 3.245 6.783 9.720 1.00 78.94 88 THR A N 1
ATOM 690 C CA . THR A 1 88 ? 2.214 7.221 10.664 1.00 78.94 88 THR A CA 1
ATOM 691 C C . THR A 1 88 ? 1.020 6.260 10.678 1.00 78.94 88 THR A C 1
ATOM 693 O O . THR A 1 88 ? 0.554 5.902 11.760 1.00 78.94 88 THR A O 1
ATOM 696 N N . GLU A 1 89 ? 0.591 5.751 9.516 1.00 81.19 89 GLU A N 1
ATOM 697 C CA . GLU A 1 89 ? -0.440 4.703 9.410 1.00 81.19 89 GLU A CA 1
ATOM 698 C C . GLU A 1 89 ? -0.099 3.472 10.250 1.00 81.19 89 GLU A C 1
ATOM 700 O O . GLU A 1 89 ? -0.906 3.022 11.065 1.00 81.19 89 GLU A O 1
ATOM 705 N N . VAL A 1 90 ? 1.116 2.944 10.075 1.00 83.12 90 VAL A N 1
ATOM 706 C CA . VAL A 1 90 ? 1.568 1.728 10.764 1.00 83.12 90 VAL A CA 1
ATOM 707 C C . VAL A 1 90 ? 1.574 1.926 12.280 1.00 83.12 90 VAL A C 1
ATOM 709 O O . VAL A 1 90 ? 1.133 1.045 13.020 1.00 83.12 90 VAL A O 1
ATOM 712 N N . TYR A 1 91 ? 2.047 3.083 12.749 1.00 83.31 91 TYR A N 1
ATOM 713 C CA . TYR A 1 91 ? 2.079 3.405 14.173 1.00 83.31 91 TYR A CA 1
ATOM 714 C C . TYR A 1 91 ? 0.667 3.470 14.775 1.00 83.31 91 TYR A C 1
ATOM 716 O O . TYR A 1 91 ? 0.379 2.775 15.753 1.00 83.31 91 TYR A O 1
ATOM 724 N N . PHE A 1 92 ? -0.230 4.265 14.185 1.00 82.25 92 PHE A N 1
ATOM 725 C CA . PHE A 1 92 ? -1.566 4.468 14.749 1.00 82.25 92 PHE A CA 1
ATOM 726 C C . PHE A 1 92 ? -2.467 3.240 14.615 1.00 82.25 92 PHE A C 1
ATOM 728 O O . PHE A 1 92 ? -3.260 2.992 15.521 1.00 82.25 92 PHE A O 1
ATOM 735 N N . ALA A 1 93 ? -2.313 2.418 13.572 1.00 85.06 93 ALA A N 1
ATOM 736 C CA . ALA A 1 93 ? -3.052 1.159 13.452 1.00 85.06 93 ALA A CA 1
ATOM 737 C C . ALA A 1 93 ? -2.814 0.235 14.661 1.00 85.06 93 ALA A C 1
ATOM 739 O O . ALA A 1 93 ? -3.763 -0.319 15.220 1.00 85.06 93 ALA A O 1
ATOM 740 N N . GLY A 1 94 ? -1.558 0.120 15.109 1.00 84.81 94 GLY A N 1
ATOM 741 C CA . GLY A 1 94 ? -1.209 -0.666 16.294 1.00 84.81 94 GLY A CA 1
ATOM 742 C C . GLY A 1 94 ? -1.806 -0.090 17.579 1.00 84.81 94 GLY A C 1
ATOM 743 O O . GLY A 1 94 ? -2.419 -0.822 18.357 1.00 84.81 94 GLY A O 1
ATOM 744 N N . VAL A 1 95 ? -1.684 1.228 17.771 1.00 86.75 95 VAL A N 1
ATOM 745 C CA . VAL A 1 95 ? -2.215 1.920 18.959 1.00 86.75 95 VAL A CA 1
ATOM 746 C C . VAL A 1 95 ? -3.739 1.802 19.034 1.00 86.75 95 VAL A C 1
ATOM 748 O O . VAL A 1 95 ? -4.271 1.448 20.084 1.00 86.75 95 VAL A O 1
ATOM 751 N N . ILE A 1 96 ? -4.454 2.041 17.930 1.00 85.44 96 ILE A N 1
ATOM 752 C CA . ILE A 1 96 ? -5.921 1.942 17.877 1.00 85.44 96 ILE A CA 1
ATOM 753 C C . ILE A 1 96 ? -6.371 0.518 18.207 1.00 85.44 96 ILE A C 1
ATOM 755 O O . ILE A 1 96 ? -7.297 0.332 18.996 1.00 85.44 96 ILE A O 1
ATOM 759 N N . GLN A 1 97 ? -5.703 -0.496 17.650 1.00 86.00 97 GLN A N 1
ATOM 760 C CA . GLN A 1 97 ? -6.039 -1.890 17.924 1.00 86.00 97 GLN A CA 1
ATOM 761 C C . GLN A 1 97 ? -5.825 -2.255 19.399 1.00 86.00 97 GLN A C 1
ATOM 763 O O . GLN A 1 97 ? -6.675 -2.921 19.999 1.00 86.00 97 GLN A O 1
ATOM 768 N N . GLU A 1 98 ? -4.722 -1.802 19.998 1.00 88.12 98 GLU A N 1
ATOM 769 C CA . GLU A 1 98 ? -4.453 -1.997 21.422 1.00 88.12 98 GLU A CA 1
ATOM 770 C C . GLU A 1 98 ? -5.545 -1.347 22.279 1.00 88.12 98 GLU A C 1
ATOM 772 O O . GLU A 1 98 ? -6.152 -2.027 23.112 1.00 88.12 98 GLU A O 1
ATOM 777 N N . GLN A 1 99 ? -5.862 -0.073 22.032 1.00 85.56 99 GLN A N 1
ATOM 778 C CA . GLN A 1 99 ? -6.866 0.650 22.815 1.00 85.56 99 GLN A CA 1
ATOM 779 C C . GLN A 1 9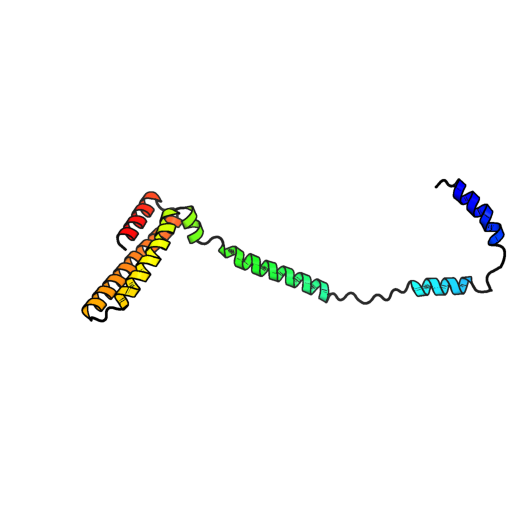9 ? -8.274 0.080 22.639 1.00 85.56 99 GLN A C 1
ATOM 781 O O . GLN A 1 99 ? -9.002 -0.082 23.620 1.00 85.56 99 GLN A O 1
ATOM 786 N N . LEU A 1 100 ? -8.647 -0.327 21.425 1.00 83.94 100 LEU A N 1
ATOM 787 C CA . LEU A 1 100 ? -9.929 -0.982 21.180 1.00 83.94 100 LEU A CA 1
ATOM 788 C C . LEU A 1 100 ? -10.035 -2.309 21.944 1.00 83.94 100 LEU A C 1
ATOM 790 O O . LEU A 1 100 ? -11.089 -2.619 22.499 1.00 83.94 100 LEU A O 1
ATOM 794 N N . SER A 1 101 ? -8.941 -3.071 22.034 1.00 84.19 101 SER A N 1
ATOM 795 C CA . SER A 1 101 ? -8.913 -4.320 22.804 1.00 84.19 101 SER A CA 1
ATOM 796 C C . SER A 1 101 ? -9.102 -4.105 24.310 1.00 84.19 101 SER A C 1
ATOM 798 O O . SER A 1 101 ? -9.604 -4.994 25.000 1.00 84.19 101 SER A O 1
ATOM 800 N N . LEU A 1 102 ? -8.699 -2.940 24.831 1.00 85.19 102 LEU A N 1
ATOM 801 C CA . LEU A 1 102 ? -8.933 -2.551 26.220 1.00 85.19 102 LEU A CA 1
ATOM 802 C C . LEU A 1 102 ? -10.390 -2.131 26.419 1.00 85.19 102 LEU A C 1
ATOM 804 O O . LEU A 1 102 ? -11.035 -2.612 27.346 1.00 85.19 102 LEU A O 1
ATOM 808 N N . LEU A 1 103 ? -10.931 -1.325 25.505 1.00 81.25 103 LEU A N 1
ATOM 809 C CA . LEU A 1 103 ? -12.318 -0.859 25.553 1.00 81.25 103 LEU A CA 1
ATOM 810 C C . LEU A 1 103 ? -13.341 -1.994 25.412 1.00 81.25 103 LEU A C 1
ATOM 812 O O . LEU A 1 103 ? -14.381 -1.966 26.061 1.00 81.25 103 LEU A O 1
ATOM 816 N N . GLN A 1 104 ? -13.044 -3.030 24.625 1.00 74.50 104 GLN A N 1
ATOM 817 C CA . GLN A 1 104 ? -13.911 -4.210 24.488 1.00 74.50 104 GLN A CA 1
ATOM 818 C C . GLN A 1 104 ? -14.010 -5.063 25.764 1.00 74.50 104 GLN A C 1
ATOM 820 O O . GLN A 1 104 ? -14.903 -5.904 25.857 1.00 74.50 104 GLN A O 1
ATOM 825 N N . LYS A 1 105 ? -13.109 -4.877 26.739 1.00 82.88 105 LYS A N 1
ATOM 826 C CA . LYS A 1 105 ? -13.165 -5.569 28.039 1.00 82.88 105 LYS A CA 1
ATOM 827 C C . LYS A 1 105 ? -14.117 -4.889 29.026 1.00 82.88 105 LYS A C 1
ATOM 829 O O . LYS A 1 105 ? -14.436 -5.485 30.052 1.00 82.88 105 LYS A O 1
ATOM 834 N N . GLU A 1 106 ? -14.565 -3.672 28.727 1.00 78.44 106 GLU A N 1
ATOM 835 C CA . GLU A 1 106 ? -15.542 -2.941 29.529 1.00 78.44 106 GLU A CA 1
ATOM 836 C C . GLU A 1 106 ? -16.967 -3.380 29.164 1.00 78.44 106 GLU A C 1
ATOM 838 O O . GLU A 1 106 ? -17.386 -3.313 28.009 1.00 78.44 106 GLU A O 1
ATOM 843 N N . ASP A 1 107 ? -17.744 -3.823 30.156 1.00 74.31 107 ASP A N 1
ATOM 844 C CA . ASP A 1 107 ? -19.026 -4.503 29.908 1.00 74.31 107 ASP A CA 1
ATOM 845 C C . ASP A 1 107 ? -20.274 -3.653 30.204 1.00 74.31 107 ASP A C 1
ATOM 847 O O . ASP A 1 107 ? -21.411 -4.128 30.086 1.00 74.31 107 ASP A O 1
ATOM 851 N N . THR A 1 108 ? -20.094 -2.380 30.566 1.00 86.19 108 THR A N 1
ATOM 852 C CA . THR A 1 108 ? -21.219 -1.503 30.913 1.00 86.19 108 THR A CA 1
ATOM 853 C C . THR A 1 108 ? -21.995 -1.048 29.662 1.00 86.19 108 THR A C 1
ATOM 855 O O . THR A 1 108 ? -21.396 -0.789 28.615 1.00 86.19 108 THR A O 1
ATOM 858 N N . PRO A 1 109 ? -23.336 -0.913 29.729 1.00 82.81 109 PRO A N 1
ATOM 859 C CA . PRO A 1 109 ? -24.143 -0.449 28.593 1.00 82.81 109 PRO A CA 1
ATOM 860 C C . PRO A 1 109 ? -23.748 0.945 28.084 1.00 82.81 109 PRO A C 1
ATOM 862 O O . PRO A 1 109 ? -23.826 1.217 26.889 1.00 82.81 109 PRO A O 1
ATOM 865 N N . GLU A 1 110 ? -23.315 1.821 28.992 1.00 82.56 110 GLU A N 1
ATOM 866 C CA . GLU A 1 110 ? -22.854 3.174 28.677 1.00 82.56 110 GLU A CA 1
ATOM 867 C C . GLU A 1 110 ? -21.510 3.153 27.933 1.00 82.56 110 GLU A C 1
ATOM 869 O O . GLU A 1 110 ? -21.380 3.812 26.901 1.00 82.56 110 GLU A O 1
ATOM 874 N N . ALA A 1 111 ? -20.559 2.313 28.368 1.00 82.94 111 ALA A N 1
ATOM 875 C CA . ALA A 1 111 ? -19.291 2.119 27.665 1.00 82.94 111 ALA A CA 1
ATOM 876 C C . ALA A 1 111 ? -19.500 1.541 26.260 1.00 82.94 111 ALA A C 1
ATOM 878 O O . ALA A 1 111 ? -18.918 2.041 25.302 1.00 82.94 111 ALA A O 1
ATOM 879 N N . LYS A 1 112 ? -20.388 0.551 26.098 1.00 84.25 112 LYS A N 1
ATOM 880 C CA . LYS A 1 112 ? -20.694 -0.041 24.781 1.00 84.25 112 LYS A CA 1
ATOM 881 C C . LYS A 1 112 ? -21.224 0.984 23.781 1.00 84.25 112 LYS A C 1
ATOM 883 O O . LYS A 1 112 ? -20.859 0.928 22.610 1.00 84.25 112 LYS A O 1
ATOM 888 N N . LYS A 1 113 ? -22.053 1.926 24.239 1.00 88.06 113 LYS A N 1
ATOM 889 C CA . LYS A 1 113 ? -22.558 3.013 23.395 1.00 88.06 113 LYS A CA 1
ATOM 890 C C . LYS A 1 113 ? -21.438 3.971 22.981 1.00 88.06 113 LYS A C 1
ATOM 892 O O . LYS A 1 113 ? -21.309 4.263 21.800 1.00 88.06 113 LYS A O 1
ATOM 897 N N . LEU A 1 114 ? -20.604 4.400 23.928 1.00 85.00 114 LEU A N 1
ATOM 898 C CA . LEU A 1 114 ? -19.476 5.292 23.647 1.00 85.00 114 LEU A CA 1
ATOM 899 C C . LEU A 1 114 ? -18.464 4.657 22.679 1.00 85.00 114 LEU A C 1
ATOM 901 O O . LEU A 1 114 ? -17.959 5.326 21.783 1.00 85.00 114 LEU A O 1
ATOM 905 N N . VAL A 1 115 ? -18.197 3.358 22.836 1.00 86.25 115 VAL A N 1
ATOM 906 C CA . VAL A 1 115 ? -17.321 2.594 21.936 1.00 86.25 115 VAL A CA 1
ATOM 907 C C . VAL A 1 115 ? -17.915 2.501 20.533 1.00 86.25 115 VAL A C 1
ATOM 909 O O . VAL A 1 115 ? -17.181 2.668 19.565 1.00 86.25 115 VAL A O 1
ATOM 912 N N . ALA A 1 116 ? -19.223 2.263 20.406 1.00 87.81 116 ALA A N 1
ATOM 913 C CA . ALA A 1 116 ? -19.890 2.245 19.105 1.00 87.81 116 ALA A CA 1
ATOM 914 C C . ALA A 1 116 ? -19.796 3.610 18.402 1.00 87.81 116 ALA A C 1
ATOM 916 O O . ALA A 1 116 ? -19.369 3.668 17.252 1.00 87.81 116 ALA A O 1
ATOM 917 N N . ASP A 1 117 ? -20.083 4.703 19.115 1.00 89.69 117 ASP A N 1
ATOM 918 C CA . ASP A 1 117 ? -19.980 6.062 18.569 1.00 89.69 117 ASP A CA 1
ATOM 919 C C . ASP A 1 117 ? -18.533 6.389 18.135 1.00 89.69 117 ASP A C 1
ATOM 921 O O . ASP A 1 117 ? -18.308 6.990 17.083 1.00 89.69 117 ASP A O 1
ATOM 925 N N . ALA A 1 118 ? -17.532 5.963 18.915 1.00 87.81 118 ALA A N 1
ATOM 926 C CA . ALA A 1 118 ? -16.119 6.126 18.565 1.00 87.81 118 ALA A CA 1
ATOM 927 C C . ALA A 1 118 ? -15.718 5.294 17.335 1.00 87.81 118 ALA A C 1
ATOM 929 O O . ALA A 1 118 ? -14.942 5.758 16.500 1.00 87.81 118 ALA A O 1
ATOM 930 N N . MET A 1 119 ? -16.257 4.080 17.190 1.00 88.81 119 MET A N 1
ATOM 931 C CA . MET A 1 119 ? -16.029 3.245 16.007 1.00 88.81 119 MET A CA 1
ATOM 932 C C . MET A 1 119 ? -16.619 3.875 14.746 1.00 88.81 119 MET A C 1
ATOM 934 O O . MET A 1 119 ? -15.962 3.861 13.705 1.00 88.81 119 MET A O 1
ATOM 938 N N . ASP A 1 120 ? -17.803 4.481 14.843 1.00 92.88 120 ASP A N 1
ATOM 939 C CA . ASP A 1 120 ? -18.407 5.211 13.728 1.00 92.88 120 ASP A CA 1
ATOM 940 C C . ASP A 1 120 ? -17.538 6.412 13.324 1.00 92.88 120 ASP A C 1
ATOM 942 O O . ASP A 1 120 ? -17.255 6.605 12.141 1.00 92.88 120 ASP A O 1
ATOM 946 N N . GLN A 1 121 ? -17.033 7.186 14.292 1.00 91.75 121 GLN A N 1
ATOM 947 C CA . GLN A 1 121 ? -16.113 8.301 14.022 1.00 91.75 121 GLN A CA 1
ATOM 948 C C . GLN A 1 121 ? -14.815 7.837 13.352 1.00 91.75 121 GLN A C 1
ATOM 950 O O . GLN A 1 121 ? -14.382 8.438 12.365 1.00 91.75 121 GLN A O 1
ATOM 955 N N . LEU A 1 122 ? -14.226 6.740 13.835 1.00 91.06 122 LEU A N 1
ATOM 956 C CA . LEU A 1 122 ? -13.048 6.139 13.213 1.00 91.06 122 LEU A CA 1
ATOM 957 C C . LEU A 1 122 ? -13.340 5.668 11.786 1.00 91.06 122 LEU A C 1
ATOM 959 O O . LEU A 1 122 ? -12.485 5.832 10.924 1.00 91.06 122 LEU A O 1
ATOM 963 N N . ALA A 1 123 ? -14.538 5.152 11.501 1.00 91.38 123 ALA A N 1
ATOM 964 C CA . ALA A 1 123 ? -14.935 4.762 10.149 1.00 91.38 123 ALA A CA 1
ATOM 965 C C . ALA A 1 123 ? -15.110 5.966 9.203 1.00 91.38 123 ALA A C 1
ATOM 967 O O . ALA A 1 123 ? -14.783 5.863 8.019 1.00 91.38 123 ALA A O 1
ATOM 968 N N . TYR A 1 124 ? -15.577 7.114 9.705 1.00 94.19 124 TYR A N 1
ATOM 969 C CA . TYR A 1 124 ? -15.633 8.353 8.919 1.00 94.19 124 TYR A CA 1
ATOM 970 C C . TYR A 1 124 ? -14.234 8.880 8.587 1.00 94.19 124 TYR A C 1
ATOM 972 O O . TYR A 1 124 ? -13.921 9.107 7.417 1.00 94.19 124 TYR A O 1
ATOM 980 N N . LEU A 1 125 ? -13.367 9.001 9.597 1.00 93.56 125 LEU A N 1
ATOM 981 C CA . LEU A 1 125 ? -11.969 9.407 9.411 1.00 93.56 125 LEU A CA 1
ATOM 982 C C . LEU A 1 125 ? -11.232 8.415 8.495 1.00 93.56 125 LEU A C 1
ATOM 984 O O . LEU A 1 125 ? -10.452 8.820 7.632 1.00 93.56 125 LEU A O 1
ATOM 988 N N . GLU A 1 126 ? -11.552 7.133 8.669 1.00 90.69 126 GLU A N 1
ATOM 989 C CA . GLU A 1 126 ? -11.486 6.000 7.742 1.00 90.69 126 GLU A CA 1
ATOM 990 C C . GLU A 1 126 ? -11.477 6.346 6.246 1.00 90.69 126 GLU A C 1
ATOM 992 O O . GLU A 1 126 ? -10.495 6.281 5.501 1.00 90.69 126 GLU A O 1
ATOM 997 N N . ALA A 1 127 ? -12.683 6.717 5.825 1.00 94.00 127 ALA A N 1
ATOM 998 C CA . ALA A 1 127 ? -13.068 6.971 4.452 1.00 94.00 127 ALA A CA 1
ATOM 999 C C . ALA A 1 127 ? -12.431 8.254 3.903 1.00 94.00 127 ALA A C 1
ATOM 1001 O O . ALA A 1 127 ? -11.910 8.233 2.787 1.00 94.00 127 ALA A O 1
ATOM 1002 N N . ASP A 1 128 ? -12.408 9.333 4.692 1.00 93.88 128 ASP A N 1
ATOM 1003 C CA . ASP A 1 128 ? -11.802 10.610 4.291 1.00 93.88 128 ASP A CA 1
ATOM 1004 C C . ASP A 1 128 ? -10.315 10.444 3.960 1.00 93.88 128 ASP A C 1
ATOM 1006 O O . ASP A 1 128 ? -9.813 10.970 2.964 1.00 93.88 128 ASP A O 1
ATOM 1010 N N . TYR A 1 129 ? -9.607 9.655 4.766 1.00 90.75 129 TYR A N 1
ATOM 1011 C CA . TYR A 1 129 ? -8.206 9.341 4.529 1.00 90.75 129 TYR A CA 1
ATOM 1012 C C . TYR A 1 129 ? -7.991 8.590 3.206 1.00 90.75 129 TYR A C 1
ATOM 1014 O O . TYR A 1 129 ? -7.134 8.961 2.399 1.00 90.75 129 TYR A O 1
ATOM 1022 N N . ASN A 1 130 ? -8.814 7.575 2.935 1.00 91.19 130 ASN A N 1
ATOM 1023 C CA . ASN A 1 130 ? -8.751 6.807 1.691 1.00 91.19 130 ASN A CA 1
ATOM 1024 C C . ASN A 1 130 ? -9.049 7.656 0.446 1.00 91.19 130 ASN A C 1
ATOM 1026 O O . ASN A 1 130 ? -8.435 7.448 -0.609 1.00 91.19 130 ASN A O 1
ATOM 1030 N N . GLN A 1 131 ? -9.955 8.627 0.572 1.00 93.56 131 GLN A N 1
ATOM 1031 C CA . GLN A 1 131 ? -10.218 9.597 -0.485 1.00 93.56 131 GLN A CA 1
ATOM 1032 C C . GLN A 1 131 ? -8.976 10.454 -0.755 1.00 93.56 131 GLN A C 1
ATOM 1034 O O . GLN A 1 131 ? -8.513 10.514 -1.892 1.00 93.56 131 GLN A O 1
ATOM 1039 N N . MET A 1 132 ? -8.366 11.020 0.290 1.00 91.94 132 MET A N 1
ATOM 1040 C CA . MET A 1 132 ? -7.136 11.807 0.158 1.00 91.94 132 MET A CA 1
ATOM 1041 C C . MET A 1 132 ? -5.985 11.000 -0.451 1.00 91.94 132 MET A C 1
ATOM 1043 O O . MET A 1 132 ? -5.236 11.526 -1.272 1.00 91.94 132 MET A O 1
ATOM 1047 N N . ARG A 1 133 ? -5.845 9.714 -0.096 1.00 88.44 133 ARG A N 1
ATOM 1048 C CA . ARG A 1 133 ? -4.849 8.815 -0.708 1.00 88.44 133 ARG A CA 1
ATOM 1049 C C . ARG A 1 133 ? -5.058 8.706 -2.213 1.00 88.44 133 ARG A C 1
ATOM 1051 O O . ARG A 1 133 ? -4.103 8.791 -2.981 1.00 88.44 133 ARG A O 1
ATOM 1058 N N . THR A 1 134 ? -6.308 8.546 -2.625 1.00 89.69 134 THR A N 1
ATOM 1059 C CA . THR A 1 134 ? -6.679 8.478 -4.039 1.00 89.69 134 THR A CA 1
ATOM 1060 C C . THR A 1 134 ? -6.360 9.791 -4.753 1.00 89.69 134 THR A C 1
ATOM 1062 O O . THR A 1 134 ? -5.724 9.766 -5.806 1.00 89.69 134 THR A O 1
ATOM 1065 N N . ASP A 1 135 ? -6.718 10.928 -4.157 1.00 89.94 135 ASP A N 1
ATOM 1066 C CA . ASP A 1 135 ? -6.459 12.257 -4.722 1.00 89.94 135 ASP A CA 1
ATOM 1067 C C . ASP A 1 135 ? -4.950 12.533 -4.859 1.00 89.94 135 ASP A C 1
ATOM 1069 O O . ASP A 1 135 ? -4.502 13.099 -5.859 1.00 89.94 135 ASP A O 1
ATOM 1073 N N . LEU A 1 136 ? -4.147 12.080 -3.889 1.00 87.00 136 LEU A N 1
ATOM 1074 C CA . LEU A 1 136 ? -2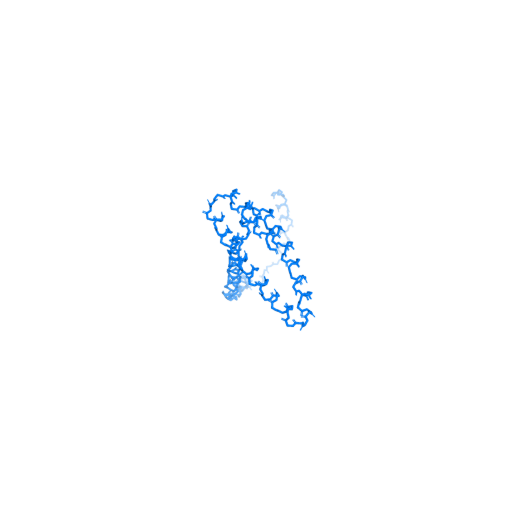.689 12.206 -3.918 1.00 87.00 136 LEU A CA 1
ATOM 1075 C C . LEU A 1 136 ? -2.077 11.411 -5.077 1.00 87.00 136 LEU A C 1
ATOM 1077 O O . LEU A 1 136 ? -1.248 11.933 -5.822 1.00 87.00 136 LEU A O 1
ATOM 1081 N N . LEU A 1 137 ? -2.525 10.166 -5.270 1.00 85.56 137 LEU A N 1
ATOM 1082 C CA . LEU A 1 137 ? -2.069 9.298 -6.362 1.00 85.56 137 LEU A CA 1
ATOM 1083 C C . LEU A 1 137 ? -2.525 9.788 -7.744 1.00 85.56 137 LEU A C 1
ATOM 1085 O O . LEU A 1 137 ? -1.859 9.521 -8.743 1.00 85.56 137 LEU A O 1
ATOM 1089 N N . GLN A 1 138 ? -3.637 10.522 -7.813 1.00 88.44 138 GLN A N 1
ATOM 1090 C CA . GLN A 1 138 ? -4.139 11.143 -9.043 1.00 88.44 138 GLN A CA 1
ATOM 1091 C C . GLN A 1 138 ? -3.464 12.487 -9.371 1.00 88.44 138 GLN A C 1
ATOM 1093 O O . GLN A 1 138 ? -3.797 13.107 -10.382 1.00 88.44 138 GLN A O 1
ATOM 1098 N N . GLY A 1 139 ? -2.491 12.925 -8.565 1.00 82.75 139 GLY A N 1
ATOM 1099 C CA . GLY A 1 139 ? -1.724 14.147 -8.809 1.00 82.75 139 GLY A CA 1
ATOM 1100 C C . GLY A 1 139 ? -2.380 15.421 -8.274 1.00 82.75 139 GLY A C 1
ATOM 1101 O O . GLY A 1 139 ? -2.126 16.503 -8.806 1.00 82.75 139 GLY A O 1
ATOM 1102 N N . GLY A 1 140 ? -3.226 15.312 -7.246 1.00 83.12 140 GLY A N 1
ATOM 1103 C CA . GLY A 1 140 ? -3.733 16.467 -6.504 1.00 83.12 140 GLY A CA 1
ATOM 1104 C C . GLY A 1 140 ? -2.624 17.258 -5.792 1.00 83.12 140 GLY A C 1
ATOM 1105 O O . GLY A 1 140 ? -1.463 16.845 -5.755 1.00 83.12 140 GLY A O 1
ATOM 1106 N N . ASP A 1 141 ? -2.964 18.420 -5.220 1.00 88.69 141 ASP A N 1
ATOM 1107 C CA . ASP A 1 141 ? -1.983 19.274 -4.533 1.00 88.69 141 ASP A CA 1
ATOM 1108 C C . ASP A 1 141 ? -1.413 18.565 -3.298 1.00 88.69 141 ASP A C 1
ATOM 1110 O O . ASP A 1 141 ? -2.020 18.535 -2.224 1.00 88.69 141 ASP A O 1
ATOM 1114 N N . TYR A 1 142 ? -0.210 18.018 -3.471 1.00 86.75 142 TYR A N 1
ATOM 1115 C CA . TYR A 1 142 ? 0.507 17.240 -2.472 1.00 86.75 142 TYR A CA 1
ATOM 1116 C C . TYR A 1 142 ? 0.583 1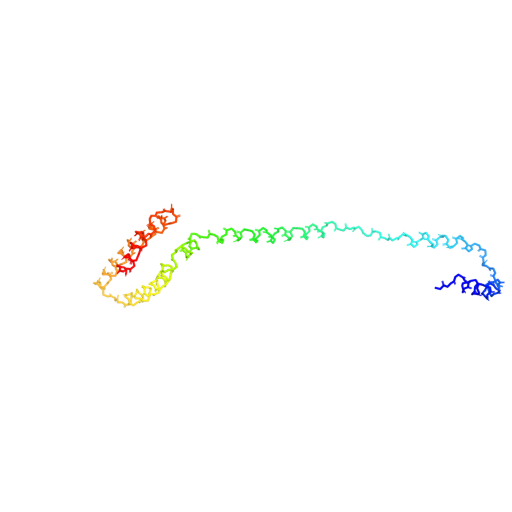7.943 -1.115 1.00 86.75 142 TYR A C 1
ATOM 1118 O O . TYR A 1 142 ? 0.357 17.314 -0.085 1.00 86.75 142 TYR A O 1
ATOM 1126 N N . LYS A 1 143 ? 0.847 19.255 -1.078 1.00 87.62 143 LYS A N 1
ATOM 1127 C CA . LYS A 1 143 ? 1.031 19.970 0.192 1.00 87.62 143 LYS A CA 1
ATOM 1128 C C . LYS A 1 143 ? -0.283 20.083 0.961 1.00 87.62 143 LYS A C 1
ATOM 1130 O O . LYS A 1 143 ? -0.295 19.915 2.181 1.00 87.62 143 LYS A O 1
ATOM 1135 N N . ILE A 1 144 ? -1.369 20.386 0.255 1.00 89.88 144 ILE A N 1
ATOM 1136 C CA . ILE A 1 144 ? -2.700 20.519 0.858 1.00 89.88 144 ILE A CA 1
ATOM 1137 C C . ILE A 1 144 ? -3.189 19.149 1.330 1.00 89.88 144 ILE A C 1
ATOM 1139 O O . ILE A 1 144 ? -3.613 19.015 2.478 1.00 89.88 144 ILE A O 1
ATOM 1143 N N . ILE A 1 145 ? -3.073 18.133 0.474 1.00 91.69 145 ILE A N 1
ATOM 1144 C CA . ILE A 1 145 ? -3.556 16.781 0.760 1.00 91.69 145 ILE A CA 1
ATOM 1145 C C . ILE A 1 145 ? -2.779 16.161 1.923 1.00 91.69 145 ILE A C 1
ATOM 1147 O O . ILE A 1 145 ? -3.396 15.639 2.846 1.00 91.69 145 ILE A O 1
ATOM 1151 N N . LEU A 1 146 ? -1.450 16.289 1.955 1.00 86.94 146 LEU A N 1
ATOM 1152 C CA . LEU A 1 146 ? -0.665 15.810 3.092 1.00 86.94 146 LEU A CA 1
ATOM 1153 C C . LEU A 1 146 ? -1.019 16.515 4.398 1.00 86.94 146 LEU A C 1
ATOM 1155 O O . LEU A 1 146 ? -1.139 15.862 5.432 1.00 86.94 146 LEU A O 1
ATOM 1159 N N . SER A 1 147 ? -1.210 17.836 4.368 1.00 88.56 147 SER A N 1
ATOM 1160 C CA . SER A 1 147 ? -1.626 18.572 5.563 1.00 88.56 147 SER A CA 1
ATOM 1161 C C . SER A 1 147 ? -2.975 18.071 6.086 1.00 88.56 147 SER A C 1
ATOM 1163 O O . SER A 1 147 ? -3.154 17.961 7.298 1.00 88.56 147 SER A O 1
ATOM 1165 N N . ALA A 1 148 ? -3.909 17.756 5.188 1.00 91.31 148 ALA A N 1
ATOM 1166 C CA . ALA A 1 148 ? -5.216 17.219 5.546 1.00 91.31 148 ALA A CA 1
ATOM 1167 C C . ALA A 1 148 ? -5.129 15.763 6.045 1.00 91.31 148 ALA A C 1
ATOM 1169 O O . ALA A 1 148 ? -5.785 15.421 7.027 1.00 91.31 148 ALA A O 1
ATOM 1170 N N . MET A 1 149 ? -4.261 14.930 5.460 1.00 89.81 149 MET A N 1
ATOM 1171 C CA . MET A 1 149 ? -3.972 13.579 5.960 1.00 89.81 149 MET A CA 1
ATOM 1172 C C . MET A 1 149 ? -3.409 13.608 7.381 1.00 89.81 149 MET A C 1
ATOM 1174 O O . MET A 1 149 ? -3.888 12.877 8.244 1.00 89.81 149 MET A O 1
ATOM 1178 N N . VAL A 1 150 ? -2.434 14.482 7.652 1.00 86.00 150 VAL A N 1
ATOM 1179 C CA . VAL A 1 150 ? -1.880 14.668 9.002 1.00 86.00 150 VAL A CA 1
ATOM 1180 C C . VAL A 1 150 ? -2.969 15.121 9.975 1.00 86.00 150 VAL A C 1
ATOM 1182 O O . VAL A 1 150 ? -3.045 14.606 11.088 1.00 86.00 150 VAL A O 1
ATOM 1185 N N . GLN A 1 151 ? -3.841 16.042 9.562 1.00 88.69 151 GLN A N 1
ATOM 1186 C CA . GLN A 1 151 ? -4.952 16.490 10.400 1.00 88.69 151 GLN A CA 1
ATOM 1187 C C . GLN A 1 151 ? -5.963 15.366 10.675 1.00 88.69 151 GLN A C 1
ATOM 1189 O O . GLN A 1 151 ? -6.436 15.247 11.801 1.00 88.69 151 GLN A O 1
ATOM 1194 N N . ASN A 1 152 ? -6.261 14.513 9.691 1.00 90.81 152 ASN A N 1
ATOM 1195 C CA . ASN A 1 152 ? -7.102 13.330 9.884 1.00 90.81 152 ASN A CA 1
ATOM 1196 C C . ASN A 1 152 ? -6.488 12.376 10.919 1.00 90.81 152 ASN A C 1
ATOM 1198 O O . ASN A 1 152 ? -7.188 11.985 11.848 1.00 90.81 152 ASN A O 1
ATOM 1202 N N . PHE A 1 153 ? -5.180 12.099 10.842 1.00 85.62 153 PHE A N 1
ATOM 1203 C CA . PHE A 1 153 ? -4.490 11.303 11.866 1.00 85.62 153 PHE A CA 1
ATOM 1204 C C . PHE A 1 153 ? -4.542 11.926 13.256 1.00 85.62 153 PHE A C 1
ATOM 1206 O O . PHE A 1 153 ? -4.662 11.198 14.226 1.00 85.62 153 PHE A O 1
ATOM 1213 N N . GLN A 1 154 ? -4.458 13.251 13.371 1.00 83.75 154 GLN A N 1
ATOM 1214 C CA . GLN A 1 154 ? -4.564 13.929 14.668 1.00 83.75 154 GLN A CA 1
ATOM 1215 C C . GLN A 1 154 ? -5.970 13.852 15.279 1.00 83.75 154 GLN A C 1
ATOM 1217 O O . GLN A 1 154 ? -6.112 14.038 16.485 1.00 83.75 154 GLN A O 1
ATOM 1222 N N . MET A 1 155 ? -6.999 13.652 14.451 1.00 86.25 155 MET A N 1
ATOM 1223 C CA . MET A 1 155 ? -8.387 13.502 14.894 1.00 86.25 155 MET A CA 1
ATOM 1224 C C . MET A 1 155 ? -8.757 12.052 15.232 1.00 86.25 155 MET A C 1
ATOM 1226 O O . MET A 1 155 ? -9.757 11.850 15.919 1.00 86.25 155 MET A O 1
ATOM 1230 N N . ARG A 1 156 ? -7.995 11.074 14.729 1.00 79.56 156 ARG A N 1
ATOM 1231 C CA . ARG A 1 156 ? -8.142 9.647 15.049 1.00 79.56 156 ARG A CA 1
ATOM 1232 C C . ARG A 1 156 ? -7.492 9.312 16.387 1.00 79.56 156 ARG A C 1
ATOM 1234 O O . ARG A 1 156 ? -8.050 8.428 17.071 1.00 79.56 156 ARG A O 1
#

Secondary structure (DSSP, 8-state):
--HHHHHHHHHHHHHHHTT-PPPTTHHHHHHHHHHHHT--------THHHHHHHHHHHHHHHHHHHHHTTSS-HHHHHHHH-HHHHHHHHHHHHHHHHHHHHHTT---HHHHHHHHHHHHHHHHHHHHHHHHHHHHHTT--HHHHHHHHHHHHHH-